Protein AF-R9NAW5-F1 (afdb_monomer_lite)

Sequence (61 aa):
MFEESYPNLPAGLSMALMMNERAQAGYDRLSEAEKEHIILKCKDARTKEEMDKIVDSIGNF

Radius of gyration: 10.51 Å; chains: 1; bounding box: 29×23×24 Å

Foldseek 3Di:
DPPPPVVPADPLLSVLCVVDVLLVVLLVPDDPVVVVVLRVQCVVDPDPVSSVVSSVVSSVD

Structure (mmCIF, N/CA/C/O backbone):
data_AF-R9NAW5-F1
#
_entry.id   AF-R9NAW5-F1
#
loop_
_atom_site.group_PDB
_atom_site.id
_atom_site.type_symbol
_atom_site.label_atom_id
_atom_site.label_alt_id
_atom_site.label_comp_id
_atom_site.label_asym_id
_atom_site.label_entity_id
_atom_site.label_seq_id
_atom_site.pdbx_PDB_ins_code
_atom_site.Cartn_x
_atom_site.Cartn_y
_atom_site.Cartn_z
_atom_site.occupancy
_atom_site.B_iso_or_equiv
_atom_site.auth_seq_id
_atom_site.auth_comp_id
_atom_site.auth_asym_id
_atom_site.auth_atom_id
_atom_site.pdbx_PDB_model_num
ATOM 1 N N . MET A 1 1 ? 18.505 13.499 -0.513 1.00 39.53 1 MET A N 1
ATOM 2 C CA . MET A 1 1 ? 17.453 13.713 -1.522 1.00 39.53 1 MET A CA 1
ATOM 3 C C . MET A 1 1 ? 16.256 12.916 -1.037 1.00 39.53 1 MET A C 1
ATOM 5 O O . MET A 1 1 ? 16.267 11.707 -1.179 1.00 39.53 1 MET A O 1
ATOM 9 N N . PHE A 1 2 ? 15.329 13.565 -0.332 1.00 52.59 2 PHE A N 1
ATOM 10 C CA . PHE A 1 2 ? 14.090 12.961 0.173 1.00 52.59 2 PHE A CA 1
ATOM 11 C C . PHE A 1 2 ? 12.941 13.827 -0.337 1.00 52.59 2 PHE A C 1
ATOM 13 O O . PHE A 1 2 ? 12.403 14.636 0.406 1.00 52.59 2 PHE A O 1
ATOM 20 N N . GLU A 1 3 ? 12.648 13.753 -1.630 1.00 45.03 3 GLU A N 1
ATOM 21 C CA . GLU A 1 3 ? 11.551 14.523 -2.225 1.00 45.03 3 GLU A CA 1
ATOM 22 C C . GLU A 1 3 ? 10.852 13.703 -3.309 1.00 45.03 3 GLU A C 1
ATOM 24 O O . GLU A 1 3 ? 10.726 14.123 -4.451 1.00 45.03 3 GLU A O 1
ATOM 29 N N . GLU A 1 4 ? 10.339 12.533 -2.938 1.00 54.28 4 GLU A N 1
ATOM 30 C CA . GLU A 1 4 ? 9.075 12.091 -3.527 1.00 54.28 4 GLU A CA 1
ATOM 31 C C . GLU A 1 4 ? 7.976 12.434 -2.527 1.00 54.28 4 GLU A C 1
ATOM 33 O O . GLU A 1 4 ? 7.427 11.601 -1.812 1.00 54.28 4 GLU A O 1
ATOM 38 N N . SER A 1 5 ? 7.707 13.737 -2.419 1.00 56.22 5 SER A N 1
ATOM 39 C CA . SER A 1 5 ? 6.468 14.202 -1.813 1.00 56.22 5 SER A CA 1
ATOM 40 C C . SER A 1 5 ? 5.372 13.759 -2.761 1.00 56.22 5 SER A C 1
ATOM 42 O O . SER A 1 5 ? 5.219 14.364 -3.814 1.00 56.22 5 SER A O 1
ATOM 44 N N . TYR A 1 6 ? 4.692 12.654 -2.459 1.00 64.56 6 TYR A N 1
ATOM 45 C CA . TYR A 1 6 ? 3.613 12.144 -3.291 1.00 64.56 6 TYR A CA 1
ATOM 46 C C . TYR A 1 6 ? 2.410 13.107 -3.217 1.00 64.56 6 TYR A C 1
ATOM 48 O O . TYR A 1 6 ? 1.567 12.965 -2.324 1.00 64.56 6 TYR A O 1
ATOM 56 N N . PRO A 1 7 ? 2.277 14.097 -4.124 1.00 59.94 7 PRO A N 1
ATOM 57 C CA . PRO A 1 7 ? 1.405 15.251 -3.902 1.00 59.94 7 PRO A CA 1
ATOM 58 C C . PRO A 1 7 ? -0.076 14.884 -4.059 1.00 59.94 7 PRO A C 1
ATOM 60 O O . PRO A 1 7 ? -0.954 15.649 -3.676 1.00 59.94 7 PRO A O 1
ATOM 63 N N . ASN A 1 8 ? -0.342 13.703 -4.627 1.00 70.06 8 ASN A N 1
ATOM 64 C CA . ASN A 1 8 ? -1.667 13.179 -4.943 1.00 70.06 8 ASN A CA 1
ATOM 65 C C . ASN A 1 8 ? -2.031 11.928 -4.128 1.00 70.06 8 ASN A C 1
ATOM 67 O O . ASN A 1 8 ? -3.063 11.308 -4.394 1.00 70.06 8 ASN A O 1
ATOM 71 N N . LEU A 1 9 ? -1.203 11.530 -3.155 1.00 81.19 9 LEU A N 1
ATOM 72 C CA . LEU A 1 9 ? -1.523 10.396 -2.292 1.00 81.19 9 LEU A CA 1
ATOM 73 C C . LEU A 1 9 ? -2.271 10.837 -1.031 1.00 81.19 9 LEU A C 1
ATOM 75 O O . LEU A 1 9 ? -2.041 11.934 -0.515 1.00 81.19 9 LEU A O 1
ATOM 79 N N . PRO A 1 10 ? -3.167 9.981 -0.505 1.00 82.62 10 PRO A N 1
ATOM 80 C CA . PRO A 1 10 ? -3.749 10.183 0.812 1.00 82.62 10 PRO A CA 1
ATOM 81 C C . PRO A 1 10 ? -2.639 10.416 1.840 1.00 82.62 10 PRO A C 1
ATOM 83 O O . PRO A 1 10 ? -1.690 9.638 1.896 1.00 82.62 10 PRO A O 1
ATOM 86 N N . ALA A 1 11 ? -2.773 11.440 2.686 1.00 81.69 11 ALA A N 1
ATOM 87 C CA . ALA A 1 11 ? -1.729 11.812 3.646 1.00 81.69 11 ALA A CA 1
ATOM 88 C C . ALA A 1 11 ? -1.273 10.633 4.531 1.00 81.69 11 ALA A C 1
ATOM 90 O O . ALA A 1 11 ? -0.088 10.506 4.829 1.00 81.69 11 ALA A O 1
ATOM 91 N N . GLY A 1 12 ? -2.199 9.738 4.899 1.00 81.75 12 GLY A N 1
ATOM 92 C CA . GLY A 1 12 ? -1.883 8.516 5.643 1.00 81.75 12 GLY A CA 1
ATOM 93 C C . GLY A 1 12 ? -1.014 7.527 4.860 1.00 81.75 12 GLY A C 1
ATOM 94 O O . GLY A 1 12 ? -0.103 6.942 5.435 1.00 81.75 12 GLY A O 1
ATOM 95 N N . LEU A 1 13 ? -1.244 7.385 3.552 1.00 83.56 13 LEU A N 1
ATOM 96 C CA . LEU A 1 13 ? -0.421 6.544 2.683 1.00 83.56 13 LEU A CA 1
ATOM 97 C C . LEU A 1 13 ? 0.963 7.167 2.479 1.00 83.56 13 LEU A C 1
ATOM 99 O O . LEU A 1 13 ? 1.957 6.483 2.692 1.00 83.56 13 LEU A O 1
ATOM 103 N N . SER A 1 14 ? 1.043 8.461 2.149 1.00 86.12 14 SER A N 1
ATOM 104 C CA . SER A 1 14 ? 2.331 9.153 1.988 1.00 86.12 14 SER A CA 1
ATOM 105 C C . SER A 1 14 ? 3.193 9.024 3.241 1.00 86.12 14 SER A C 1
ATOM 107 O O . SER A 1 14 ? 4.374 8.704 3.151 1.00 86.12 14 SER A O 1
ATOM 109 N N . MET A 1 15 ? 2.597 9.227 4.422 1.00 84.62 15 MET A N 1
ATOM 110 C CA . MET A 1 15 ? 3.306 9.085 5.692 1.00 84.62 15 MET A CA 1
ATOM 111 C C . MET A 1 15 ? 3.773 7.648 5.925 1.00 84.62 15 MET A C 1
ATOM 113 O O . MET A 1 15 ? 4.914 7.435 6.322 1.00 84.62 15 MET A O 1
ATOM 117 N N . ALA A 1 16 ? 2.923 6.659 5.649 1.00 84.62 16 ALA A N 1
ATOM 118 C CA . ALA A 1 16 ? 3.281 5.261 5.841 1.00 84.62 16 ALA A CA 1
ATOM 119 C C . ALA A 1 16 ? 4.408 4.800 4.902 1.00 84.62 16 ALA A C 1
ATOM 121 O O . ALA A 1 16 ? 5.301 4.082 5.345 1.00 84.62 16 ALA A O 1
ATOM 122 N N . LEU A 1 17 ? 4.416 5.260 3.646 1.00 85.81 17 LEU A N 1
ATOM 123 C CA . LEU A 1 17 ? 5.510 4.999 2.705 1.00 85.81 17 LEU A CA 1
ATOM 124 C C . LEU A 1 17 ? 6.813 5.662 3.171 1.00 85.81 17 LEU A C 1
ATOM 126 O O . LEU A 1 17 ? 7.845 5.004 3.215 1.00 85.81 17 LEU A O 1
ATOM 130 N N . MET A 1 18 ? 6.765 6.923 3.619 1.00 84.94 18 MET A N 1
ATOM 131 C CA . MET A 1 18 ? 7.948 7.608 4.166 1.00 84.94 18 MET A CA 1
ATOM 132 C C . MET A 1 18 ? 8.514 6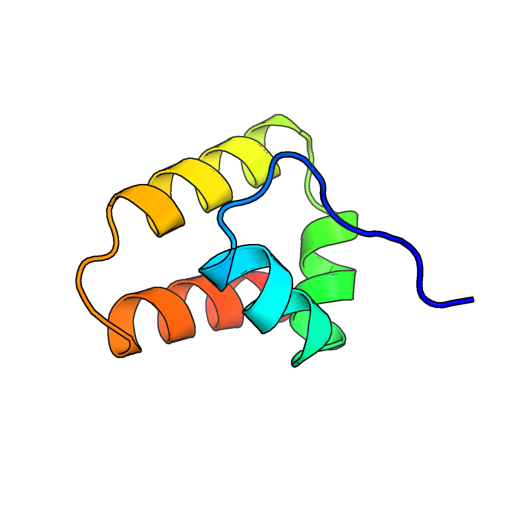.929 5.422 1.00 84.94 18 MET A C 1
ATOM 134 O O . MET A 1 18 ? 9.711 7.014 5.681 1.00 84.94 18 MET A O 1
ATOM 138 N N . MET A 1 19 ? 7.668 6.273 6.221 1.00 84.81 19 MET A N 1
ATOM 139 C CA . MET A 1 19 ? 8.087 5.558 7.432 1.00 84.81 19 MET A CA 1
ATOM 140 C C . MET A 1 19 ? 8.541 4.116 7.169 1.00 84.81 19 MET A C 1
ATOM 142 O O . MET A 1 19 ? 9.104 3.489 8.066 1.00 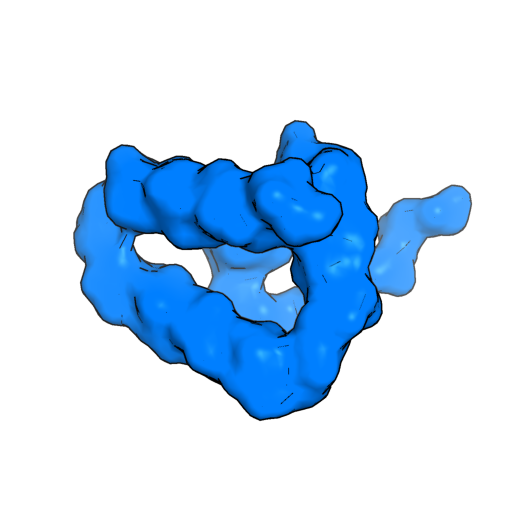84.81 19 MET A O 1
ATOM 146 N N . ASN A 1 20 ? 8.294 3.575 5.974 1.00 85.94 20 ASN A N 1
ATOM 147 C CA . ASN A 1 20 ? 8.601 2.196 5.623 1.00 85.94 20 ASN A CA 1
ATOM 148 C C . ASN A 1 20 ? 9.282 2.137 4.250 1.00 85.94 20 ASN A C 1
ATOM 150 O O . ASN A 1 20 ? 8.630 2.005 3.217 1.00 85.94 20 ASN A O 1
ATOM 154 N N . GLU A 1 21 ? 10.616 2.165 4.259 1.00 85.06 21 GLU A N 1
ATOM 155 C CA . GLU A 1 21 ? 11.448 2.151 3.047 1.00 85.06 21 GLU A CA 1
ATOM 156 C C . GLU A 1 21 ? 11.179 0.933 2.142 1.00 85.06 21 GLU A C 1
ATOM 158 O O . GLU A 1 21 ? 11.285 1.035 0.920 1.00 85.06 21 GLU A O 1
ATOM 163 N N . ARG A 1 22 ? 10.792 -0.224 2.706 1.00 87.19 22 ARG A N 1
ATOM 164 C CA . ARG A 1 22 ? 10.411 -1.400 1.900 1.00 87.19 22 ARG A CA 1
ATOM 165 C C . ARG A 1 22 ? 9.091 -1.177 1.182 1.00 87.19 22 ARG A C 1
ATOM 167 O O . ARG A 1 22 ? 8.992 -1.483 -0.001 1.00 87.19 22 ARG A O 1
ATOM 174 N N . ALA A 1 23 ? 8.094 -0.646 1.885 1.00 88.00 23 ALA A N 1
ATOM 175 C CA . ALA A 1 23 ? 6.815 -0.308 1.277 1.00 88.00 23 ALA A CA 1
ATOM 176 C C . ALA A 1 23 ? 6.976 0.799 0.231 1.00 88.00 23 ALA A C 1
ATOM 178 O O . ALA A 1 23 ? 6.354 0.712 -0.817 1.00 88.00 23 ALA A O 1
ATOM 179 N N . GLN A 1 24 ? 7.851 1.784 0.457 1.00 88.62 24 GLN A N 1
ATOM 180 C CA . GLN A 1 24 ? 8.194 2.789 -0.550 1.00 88.62 24 GLN A CA 1
ATOM 181 C C . GLN A 1 24 ? 8.788 2.145 -1.809 1.00 88.62 24 GLN A C 1
ATOM 183 O O . GLN A 1 24 ? 8.251 2.317 -2.899 1.00 88.62 24 GLN A O 1
ATOM 188 N N . ALA A 1 25 ? 9.835 1.329 -1.662 1.00 88.62 25 ALA A N 1
ATOM 189 C CA . ALA A 1 25 ? 10.471 0.662 -2.796 1.00 88.62 25 ALA A CA 1
ATOM 190 C C . ALA A 1 25 ? 9.515 -0.291 -3.538 1.00 88.62 25 ALA A C 1
ATOM 192 O O . ALA A 1 25 ? 9.578 -0.401 -4.764 1.00 88.62 25 ALA A O 1
ATOM 193 N N . GLY A 1 26 ? 8.629 -0.975 -2.808 1.00 89.50 26 GLY A N 1
ATOM 194 C CA . GLY A 1 26 ? 7.558 -1.786 -3.382 1.00 89.50 26 GLY A CA 1
ATOM 195 C C . GLY A 1 26 ? 6.569 -0.924 -4.160 1.00 89.50 26 GLY A C 1
ATOM 196 O O . GLY A 1 26 ? 6.285 -1.216 -5.318 1.00 89.50 26 GLY A O 1
ATOM 197 N N . TYR A 1 27 ? 6.122 0.185 -3.566 1.00 88.38 27 TYR A N 1
ATOM 198 C CA . TYR A 1 27 ? 5.189 1.124 -4.178 1.00 88.38 27 TYR A CA 1
ATOM 199 C C . TYR A 1 27 ? 5.745 1.707 -5.473 1.00 88.38 27 TYR A C 1
ATOM 201 O O . TYR A 1 27 ? 5.038 1.741 -6.474 1.00 88.38 27 TYR A O 1
ATOM 209 N N . ASP A 1 28 ? 7.013 2.112 -5.498 1.00 87.94 28 ASP A N 1
ATOM 210 C CA . ASP A 1 28 ? 7.628 2.724 -6.677 1.00 87.94 28 ASP A CA 1
ATOM 211 C C . ASP A 1 28 ? 7.723 1.752 -7.859 1.00 87.94 28 ASP A C 1
ATOM 213 O O . ASP A 1 28 ? 7.601 2.182 -9.010 1.00 87.94 28 ASP A O 1
ATOM 217 N N . ARG A 1 29 ? 7.850 0.447 -7.576 1.00 89.12 29 ARG A N 1
ATOM 218 C CA . ARG A 1 29 ? 7.867 -0.644 -8.565 1.00 89.12 29 ARG A CA 1
ATOM 219 C C . ARG A 1 29 ? 6.491 -1.012 -9.117 1.00 89.12 29 ARG A C 1
ATOM 221 O O . ARG A 1 29 ? 6.433 -1.666 -10.157 1.00 89.12 29 ARG A O 1
ATOM 228 N N . LEU A 1 30 ? 5.410 -0.619 -8.446 1.00 88.81 30 LEU A N 1
ATOM 229 C CA . LEU A 1 30 ? 4.051 -0.868 -8.918 1.00 88.81 30 LEU A CA 1
ATOM 230 C C . LEU A 1 30 ? 3.756 -0.071 -10.196 1.00 88.81 30 LEU A C 1
ATOM 232 O O . LEU A 1 30 ? 4.191 1.075 -10.362 1.00 88.81 30 LEU A O 1
ATOM 236 N N . SER A 1 31 ? 2.949 -0.658 -11.077 1.00 90.44 31 SER A N 1
ATOM 237 C CA . SER A 1 31 ? 2.358 0.059 -12.208 1.00 90.44 31 SER A CA 1
ATOM 238 C C . SER A 1 31 ? 1.392 1.153 -11.738 1.00 90.44 31 SER A C 1
ATOM 240 O O . SER A 1 31 ? 0.902 1.136 -10.608 1.00 90.44 31 SER A O 1
ATOM 242 N N . GLU A 1 32 ? 1.0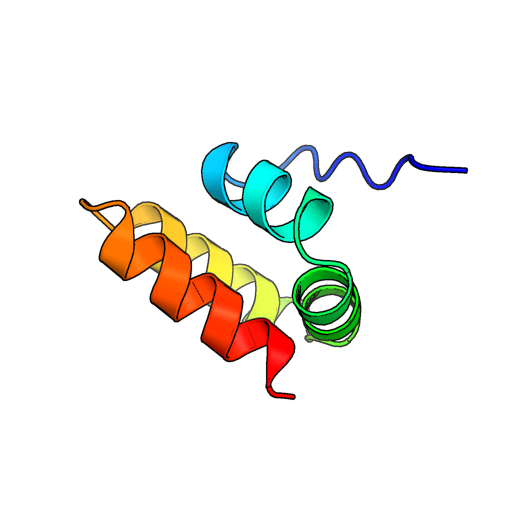65 2.107 -12.613 1.00 88.06 32 GLU A N 1
ATOM 243 C CA . GLU A 1 32 ? 0.107 3.180 -12.292 1.00 88.06 32 GLU A CA 1
ATOM 244 C C . GLU A 1 32 ? -1.263 2.631 -11.857 1.00 88.06 32 GLU A C 1
ATOM 246 O O . GLU A 1 32 ? -1.850 3.133 -10.900 1.00 88.06 32 GLU A O 1
ATOM 251 N N . ALA A 1 33 ? -1.728 1.546 -12.486 1.00 90.19 33 ALA A N 1
ATOM 252 C CA . ALA A 1 33 ? -2.987 0.892 -12.131 1.00 90.19 33 ALA A CA 1
ATOM 253 C C . ALA A 1 33 ? -2.945 0.251 -10.731 1.00 90.19 33 ALA A C 1
ATOM 255 O O . ALA A 1 33 ? -3.913 0.323 -9.973 1.00 90.19 33 ALA A O 1
ATOM 256 N N . GLU A 1 34 ? -1.821 -0.365 -10.362 1.00 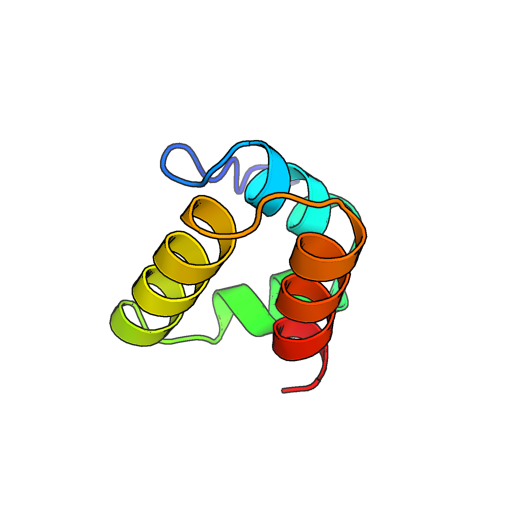89.75 34 GLU A N 1
ATOM 257 C CA . GLU A 1 34 ? -1.632 -0.947 -9.029 1.00 89.75 34 GLU A CA 1
ATOM 258 C C . GLU A 1 34 ? -1.530 0.141 -7.955 1.00 89.75 34 GLU A C 1
ATOM 260 O O . GLU A 1 34 ? -2.161 0.026 -6.903 1.00 89.75 34 GLU A O 1
ATOM 265 N N . LYS A 1 35 ? -0.813 1.234 -8.247 1.00 89.31 35 LYS A N 1
ATOM 266 C CA . LYS A 1 35 ? -0.753 2.429 -7.393 1.00 89.31 35 LYS A CA 1
ATOM 267 C C . LYS A 1 35 ? -2.151 2.997 -7.143 1.00 89.31 35 LYS A C 1
ATOM 269 O O . LYS A 1 35 ? -2.521 3.239 -5.995 1.00 89.31 35 LYS A O 1
ATOM 274 N N . GLU A 1 36 ? -2.968 3.136 -8.186 1.00 89.94 36 GLU A N 1
ATOM 275 C CA . GLU A 1 36 ? -4.350 3.607 -8.059 1.00 89.94 36 GLU A CA 1
ATOM 276 C C . GLU A 1 36 ? -5.211 2.668 -7.202 1.00 89.94 36 GLU A C 1
ATOM 278 O O . GLU A 1 36 ? -5.965 3.122 -6.336 1.00 89.94 36 GLU A O 1
ATOM 283 N N . HIS A 1 37 ? -5.037 1.353 -7.347 1.00 90.56 37 HIS A N 1
ATOM 284 C CA . HIS A 1 37 ? -5.730 0.369 -6.519 1.00 90.56 37 HIS A CA 1
ATOM 285 C C . HIS A 1 37 ? -5.357 0.498 -5.031 1.00 90.56 37 HIS A C 1
ATOM 287 O O . HIS A 1 37 ? -6.231 0.437 -4.162 1.00 90.56 37 HIS A O 1
ATOM 293 N N . ILE A 1 38 ? -4.074 0.712 -4.720 1.00 89.75 38 ILE A N 1
ATOM 294 C CA . ILE A 1 38 ? -3.610 0.973 -3.349 1.00 89.75 38 ILE A CA 1
ATOM 295 C C . ILE A 1 38 ? -4.250 2.252 -2.798 1.00 89.75 38 ILE A C 1
ATOM 297 O O . ILE A 1 38 ? -4.779 2.240 -1.688 1.00 89.75 38 ILE A O 1
ATOM 301 N N . ILE A 1 39 ? -4.276 3.336 -3.579 1.00 89.19 39 ILE A N 1
ATOM 302 C CA . ILE A 1 39 ? -4.906 4.603 -3.176 1.00 89.19 39 ILE A CA 1
ATOM 303 C C . ILE A 1 39 ? -6.385 4.400 -2.839 1.00 89.19 39 ILE A C 1
ATOM 305 O O . ILE A 1 39 ? -6.860 4.928 -1.832 1.00 89.19 39 ILE A O 1
ATOM 309 N N . LEU A 1 40 ? -7.118 3.642 -3.659 1.00 90.75 40 LEU A N 1
ATOM 310 C CA . LEU A 1 40 ? -8.529 3.334 -3.417 1.00 90.75 40 LEU A CA 1
ATOM 311 C C . LEU A 1 40 ? -8.719 2.536 -2.122 1.00 90.75 40 LEU A C 1
ATOM 313 O O . LEU A 1 40 ? -9.567 2.903 -1.312 1.00 90.75 40 LEU A O 1
ATOM 317 N N . LYS A 1 41 ? -7.887 1.517 -1.873 1.00 89.62 41 LYS A N 1
ATOM 318 C CA . LYS A 1 41 ? -7.903 0.761 -0.609 1.00 89.62 41 LYS A CA 1
ATOM 319 C C . LYS A 1 41 ? -7.616 1.654 0.598 1.00 89.62 41 LYS A C 1
ATOM 321 O O . LYS A 1 41 ? -8.311 1.561 1.603 1.00 89.62 41 LYS A O 1
ATOM 326 N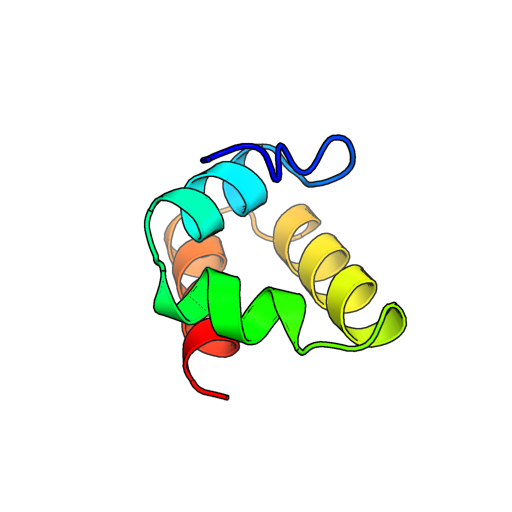 N . CYS A 1 42 ? -6.641 2.556 0.494 1.00 88.69 42 CYS A N 1
ATOM 327 C CA . CYS A 1 42 ? -6.326 3.503 1.565 1.00 88.69 42 CYS A CA 1
ATOM 328 C C . CYS A 1 42 ? -7.454 4.508 1.828 1.00 88.69 42 CYS A C 1
ATOM 330 O O . CYS A 1 42 ? -7.605 4.967 2.955 1.00 88.69 42 CYS A O 1
ATOM 332 N N . LYS A 1 43 ? -8.238 4.873 0.806 1.00 86.81 43 LYS A N 1
ATOM 333 C CA . LYS A 1 43 ? -9.424 5.728 0.975 1.00 86.81 43 LYS A CA 1
ATOM 334 C C . LYS A 1 43 ? -10.574 5.002 1.673 1.00 86.81 43 LYS A C 1
ATOM 336 O O . LYS A 1 43 ? -11.348 5.653 2.371 1.00 86.81 43 LYS A O 1
ATOM 341 N N . ASP A 1 44 ? -10.695 3.696 1.455 1.00 89.38 44 ASP A N 1
ATOM 342 C CA . ASP A 1 44 ? -11.744 2.870 2.057 1.00 89.38 44 ASP A CA 1
ATOM 343 C C . ASP A 1 44 ? -11.408 2.455 3.498 1.00 89.38 44 ASP A C 1
ATOM 345 O O . ASP A 1 44 ? -12.304 2.325 4.330 1.00 89.38 44 ASP A O 1
ATOM 349 N N . ALA A 1 45 ? -10.117 2.327 3.823 1.00 88.94 45 ALA A N 1
ATOM 350 C CA . ALA A 1 45 ? -9.651 2.001 5.165 1.00 88.94 45 ALA A CA 1
ATOM 351 C C . ALA A 1 45 ? -10.189 2.990 6.213 1.00 88.94 45 ALA A C 1
ATOM 353 O O . ALA A 1 45 ? -9.995 4.207 6.135 1.00 88.94 45 ALA A O 1
ATOM 354 N N . ARG A 1 46 ? -10.861 2.454 7.235 1.00 86.62 46 ARG A N 1
ATOM 355 C CA . ARG A 1 46 ? -11.493 3.238 8.310 1.00 86.62 46 ARG A CA 1
ATOM 356 C C . ARG A 1 46 ? -10.661 3.240 9.582 1.00 86.62 46 ARG A C 1
ATOM 358 O O . ARG A 1 46 ? -10.904 4.056 10.472 1.00 86.62 46 ARG A O 1
ATOM 365 N N . THR A 1 47 ? -9.708 2.320 9.679 1.00 88.62 47 THR A N 1
ATOM 366 C CA . THR A 1 47 ? -8.906 2.076 10.876 1.00 88.62 47 THR A CA 1
ATOM 367 C C . THR A 1 47 ? -7.414 2.074 10.565 1.00 88.62 47 THR A C 1
ATOM 369 O O . THR A 1 47 ? -6.982 1.825 9.438 1.00 88.62 47 THR A O 1
ATOM 372 N N . LYS A 1 48 ? -6.603 2.337 11.595 1.00 84.44 48 LYS A N 1
ATOM 373 C CA . LYS A 1 48 ? -5.143 2.285 11.477 1.00 84.44 48 LYS A CA 1
ATOM 374 C C . LYS A 1 48 ? -4.653 0.881 11.110 1.00 84.44 48 LYS A C 1
ATOM 376 O O . LYS A 1 48 ? -3.787 0.755 10.259 1.00 84.44 48 LYS A O 1
ATOM 381 N N . GLU A 1 49 ? -5.246 -0.159 11.691 1.00 88.12 49 GLU A N 1
ATOM 382 C CA . GLU A 1 49 ? -4.880 -1.551 11.404 1.00 88.12 49 GLU A CA 1
ATOM 383 C C . GLU A 1 49 ? -5.138 -1.940 9.940 1.00 88.12 49 GLU A C 1
ATOM 385 O O . GLU A 1 49 ? -4.366 -2.699 9.359 1.00 88.12 49 GLU A O 1
ATOM 390 N N . GLU A 1 50 ? -6.205 -1.427 9.320 1.00 88.62 50 GLU A N 1
ATOM 391 C CA . GLU A 1 50 ? -6.445 -1.624 7.885 1.00 88.62 50 GLU A CA 1
ATOM 392 C C . GLU A 1 50 ? -5.394 -0.915 7.031 1.00 88.62 50 GLU A C 1
ATOM 394 O O . GLU A 1 50 ? -4.888 -1.506 6.078 1.00 88.62 50 GLU A O 1
ATOM 399 N N . MET A 1 51 ? -5.027 0.316 7.395 1.00 86.94 51 MET A N 1
ATOM 400 C CA . MET A 1 51 ? -3.949 1.046 6.724 1.00 86.94 51 MET A CA 1
ATOM 401 C C . MET A 1 51 ? -2.609 0.317 6.839 1.00 86.94 51 MET A C 1
ATOM 403 O O . MET A 1 51 ? -1.931 0.151 5.826 1.00 86.94 51 MET A O 1
ATOM 407 N N . ASP A 1 52 ? -2.262 -0.169 8.031 1.00 86.88 52 ASP A N 1
ATOM 408 C CA . ASP A 1 52 ? -1.021 -0.911 8.269 1.00 86.88 52 ASP A CA 1
ATOM 409 C C . ASP A 1 52 ? -0.978 -2.188 7.409 1.00 86.88 52 ASP A C 1
ATOM 411 O O . ASP A 1 52 ? 0.014 -2.433 6.728 1.00 86.88 52 ASP A O 1
ATOM 415 N N . LYS A 1 53 ? -2.088 -2.937 7.305 1.00 88.81 53 LYS A N 1
ATOM 416 C CA . LYS A 1 53 ? -2.183 -4.116 6.418 1.00 88.81 53 LYS A CA 1
ATOM 417 C C . LYS A 1 53 ? -2.000 -3.778 4.941 1.00 88.81 53 LYS A C 1
ATOM 419 O O . LYS A 1 53 ? -1.389 -4.555 4.208 1.00 88.81 53 LYS A O 1
ATOM 424 N N . ILE A 1 54 ? -2.555 -2.655 4.481 1.00 89.00 54 ILE A N 1
ATOM 425 C CA . ILE A 1 54 ? -2.385 -2.217 3.090 1.00 89.00 54 ILE A CA 1
ATOM 426 C C . ILE A 1 54 ? -0.912 -1.903 2.834 1.00 89.00 54 ILE A C 1
ATOM 428 O O . ILE A 1 54 ? -0.361 -2.373 1.844 1.00 89.00 54 ILE A O 1
ATOM 432 N N . VAL A 1 55 ? -0.262 -1.173 3.737 1.00 86.25 55 VAL A N 1
ATOM 433 C CA . VAL A 1 55 ? 1.149 -0.784 3.604 1.00 86.25 55 VAL A CA 1
ATOM 434 C C . VAL A 1 55 ? 2.069 -2.003 3.665 1.00 86.25 55 VAL A C 1
ATOM 436 O O . VAL A 1 55 ? 2.949 -2.142 2.816 1.00 86.25 55 VAL A O 1
ATOM 439 N N . ASP A 1 56 ? 1.821 -2.931 4.590 1.00 88.06 56 ASP A N 1
ATOM 440 C CA . ASP A 1 56 ? 2.550 -4.201 4.670 1.00 88.06 56 ASP A CA 1
ATOM 441 C C . ASP A 1 56 ? 2.399 -5.023 3.388 1.00 88.06 56 ASP A C 1
ATOM 443 O O . ASP A 1 56 ? 3.367 -5.624 2.923 1.00 88.06 56 ASP A O 1
ATOM 447 N N . SER A 1 57 ? 1.217 -5.009 2.759 1.00 85.94 57 SER A N 1
ATOM 448 C CA . SER A 1 57 ? 1.016 -5.720 1.493 1.00 85.94 57 SER A CA 1
ATOM 449 C C . SER A 1 57 ? 1.881 -5.175 0.353 1.00 85.94 57 SER A C 1
ATOM 451 O O . SER A 1 57 ? 2.239 -5.937 -0.537 1.00 85.94 57 SER A O 1
ATOM 453 N N . ILE A 1 58 ? 2.263 -3.894 0.396 1.00 86.94 58 ILE A N 1
ATOM 454 C CA . ILE A 1 58 ? 3.130 -3.257 -0.606 1.00 86.94 58 ILE A CA 1
ATOM 455 C C . ILE A 1 58 ? 4.597 -3.645 -0.386 1.00 86.94 58 ILE A C 1
ATOM 457 O O . ILE A 1 58 ? 5.323 -3.900 -1.341 1.00 86.94 58 ILE A O 1
ATOM 461 N N . GLY A 1 59 ? 5.042 -3.702 0.874 1.00 73.88 59 GLY A N 1
ATOM 462 C CA . GLY A 1 59 ? 6.431 -4.014 1.229 1.00 73.88 59 GLY A CA 1
ATOM 463 C C . GLY A 1 59 ? 6.823 -5.486 1.072 1.00 73.88 59 GLY A C 1
ATOM 464 O O . GLY A 1 59 ? 7.993 -5.818 1.260 1.00 73.88 59 GLY A O 1
ATOM 465 N N . ASN A 1 60 ? 5.865 -6.357 0.750 1.00 71.25 60 ASN A N 1
ATOM 466 C CA . ASN A 1 60 ? 6.059 -7.800 0.605 1.00 71.25 60 ASN A CA 1
ATOM 467 C C . ASN A 1 60 ? 6.207 -8.265 -0.863 1.00 71.25 60 ASN A C 1
ATOM 469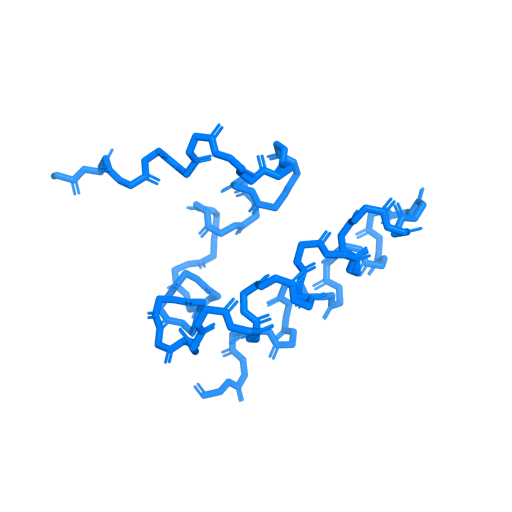 O O . ASN A 1 60 ? 6.109 -9.467 -1.117 1.00 71.25 60 ASN A O 1
ATOM 473 N N . PHE A 1 61 ? 6.412 -7.330 -1.803 1.00 52.19 61 PHE A N 1
ATOM 474 C CA . PHE A 1 61 ? 6.654 -7.579 -3.234 1.00 52.19 61 PHE A CA 1
ATOM 475 C C . PHE A 1 61 ? 8.145 -7.640 -3.602 1.00 52.19 61 PHE A C 1
ATOM 477 O O . PHE A 1 61 ? 8.951 -6.856 -3.047 1.00 52.19 61 PHE A O 1
#

Secondary structure (DSSP, 8-state):
------TTS-HHHHHHHHH-HHHHHHHHHS-HHHHHHHHHHHHH--SHHHHHHHHHHHHT-

pLDDT: mean 82.05, std 12.26, range [39.53, 90.75]